Protein AF-A0A034VCU3-F1 (afdb_monomer)

Radius of gyration: 44.76 Å; Cα contacts (8 Å, |Δi|>4): 92; chains: 1; bounding box: 68×50×138 Å

Structure (mmCIF, N/CA/C/O backbone):
data_AF-A0A034VCU3-F1
#
_entry.id   AF-A0A034VCU3-F1
#
loop_
_atom_site.group_PDB
_atom_site.id
_atom_site.type_symbol
_atom_site.label_atom_id
_atom_site.label_alt_id
_atom_site.label_comp_id
_atom_site.label_asym_id
_atom_site.label_entity_id
_atom_site.label_seq_id
_atom_site.pdbx_PDB_ins_code
_atom_site.Cartn_x
_atom_site.Cartn_y
_atom_site.Cartn_z
_atom_site.occupancy
_atom_site.B_iso_or_equiv
_atom_site.auth_seq_id
_atom_site.auth_comp_id
_atom_site.auth_asym_id
_atom_site.auth_atom_id
_atom_site.pdbx_PDB_model_num
ATOM 1 N N . MET A 1 1 ? -27.122 -13.766 110.844 1.00 62.19 1 MET A N 1
ATOM 2 C CA . MET A 1 1 ? -26.337 -13.250 109.700 1.00 62.19 1 MET A CA 1
ATOM 3 C C . MET A 1 1 ? -26.399 -14.165 108.472 1.00 62.19 1 MET A C 1
ATOM 5 O O . MET A 1 1 ? -26.774 -13.678 107.418 1.00 62.19 1 MET A O 1
ATOM 9 N N . LEU A 1 2 ? -26.157 -15.481 108.583 1.00 56.91 2 LEU A N 1
ATOM 10 C CA . LEU A 1 2 ? -26.157 -16.408 107.428 1.00 56.91 2 LEU A CA 1
ATOM 11 C C . LEU A 1 2 ? -27.527 -16.584 106.728 1.00 56.91 2 LEU A C 1
ATOM 13 O O . LEU A 1 2 ? -27.594 -16.684 105.509 1.00 56.91 2 LEU A O 1
ATOM 17 N N . ARG A 1 3 ? -28.638 -16.549 107.482 1.00 65.38 3 ARG A N 1
ATOM 18 C CA . ARG A 1 3 ? -30.003 -16.658 106.923 1.00 65.38 3 ARG A CA 1
ATOM 19 C C . ARG A 1 3 ? -30.361 -15.522 105.959 1.00 65.38 3 ARG A C 1
ATOM 21 O O . ARG A 1 3 ? -31.022 -15.775 104.965 1.00 65.38 3 ARG A O 1
ATOM 28 N N . TYR A 1 4 ? -29.909 -14.296 106.224 1.00 69.94 4 TYR A N 1
ATOM 29 C CA . TYR A 1 4 ? -30.239 -13.131 105.393 1.00 69.94 4 TYR A CA 1
ATOM 30 C C . TYR A 1 4 ? -29.506 -13.163 104.042 1.00 69.94 4 TYR A C 1
ATOM 32 O O . TYR A 1 4 ? -30.080 -12.832 103.012 1.00 69.94 4 TYR A O 1
ATOM 40 N N . ILE A 1 5 ? -28.265 -13.664 104.036 1.00 72.88 5 ILE A N 1
ATOM 41 C CA . ILE A 1 5 ? -27.473 -13.886 102.817 1.00 72.88 5 ILE A CA 1
ATOM 42 C C . ILE A 1 5 ? -28.099 -14.996 101.962 1.00 72.88 5 ILE A C 1
ATOM 44 O O . ILE A 1 5 ? -28.165 -14.862 100.745 1.00 72.88 5 ILE A O 1
ATOM 48 N N . LEU A 1 6 ? -28.624 -16.053 102.594 1.00 70.81 6 LEU A N 1
ATOM 49 C CA . LEU A 1 6 ? -29.332 -17.123 101.890 1.00 70.81 6 LEU A CA 1
ATOM 50 C C . LEU A 1 6 ? -30.597 -16.600 101.192 1.00 70.81 6 LEU A C 1
ATOM 52 O O . LEU A 1 6 ? -30.837 -16.956 100.047 1.00 70.81 6 LEU A O 1
ATOM 56 N N . PHE A 1 7 ? -31.370 -15.720 101.842 1.00 76.81 7 PHE A N 1
ATOM 57 C CA . PHE A 1 7 ? -32.552 -15.097 101.233 1.00 76.81 7 PHE A CA 1
ATOM 58 C C . PHE A 1 7 ? -32.199 -14.154 100.080 1.00 76.81 7 PHE A C 1
ATOM 60 O O . PHE A 1 7 ? -32.888 -14.180 99.065 1.00 76.81 7 PHE A O 1
ATOM 67 N N . LEU A 1 8 ? -31.120 -13.371 100.196 1.00 69.88 8 LEU A N 1
ATOM 68 C CA . LEU A 1 8 ? -30.644 -12.516 99.104 1.00 69.88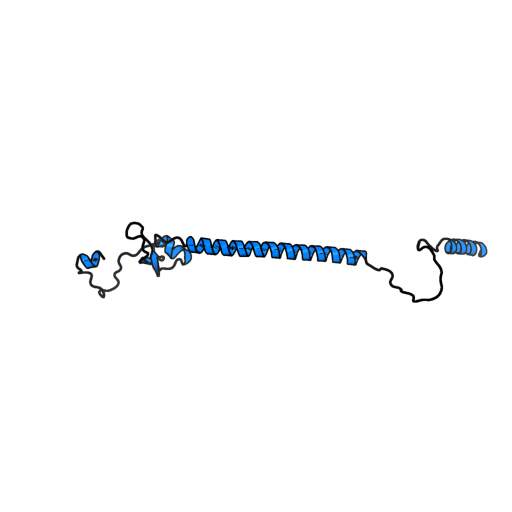 8 LEU A CA 1
ATOM 69 C C . LEU A 1 8 ? -30.116 -13.333 97.919 1.00 69.88 8 LEU A C 1
ATOM 71 O O . LEU A 1 8 ? -30.421 -12.984 96.785 1.00 69.88 8 LEU A O 1
ATOM 75 N N . LEU A 1 9 ? -29.403 -14.439 98.158 1.00 66.25 9 LEU A N 1
ATOM 76 C CA . LEU A 1 9 ? -28.966 -15.363 97.104 1.00 66.25 9 LEU A CA 1
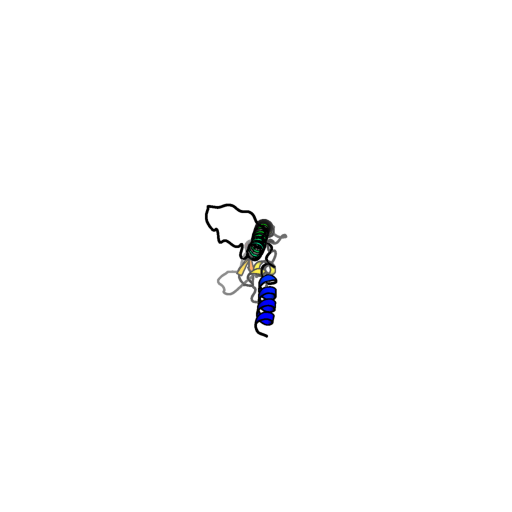ATOM 77 C C . LEU A 1 9 ? -30.143 -16.106 96.466 1.00 66.25 9 LEU A C 1
ATOM 79 O O . LEU A 1 9 ? -30.153 -16.267 95.252 1.00 66.25 9 LEU A O 1
ATOM 83 N N . LEU A 1 10 ? -31.156 -16.504 97.244 1.00 63.66 10 LEU A N 1
ATOM 84 C CA . LEU A 1 10 ? -32.378 -17.108 96.708 1.00 63.66 10 LEU A CA 1
ATOM 85 C C . LEU A 1 10 ? -33.153 -16.101 95.852 1.00 63.66 10 LEU A C 1
ATOM 87 O O . LEU A 1 10 ? -33.632 -16.460 94.788 1.00 63.66 10 LEU A O 1
ATOM 91 N N . HIS A 1 11 ? -33.240 -14.836 96.276 1.00 68.25 11 HIS A N 1
ATOM 92 C CA . HIS A 1 11 ? -33.840 -13.768 95.472 1.00 68.25 11 HIS A CA 1
ATOM 93 C C . HIS A 1 11 ? -33.026 -13.477 94.213 1.00 68.25 11 HIS A C 1
ATOM 95 O O . HIS A 1 11 ? -33.609 -13.301 93.153 1.00 68.25 11 HIS A O 1
ATOM 101 N N . TYR A 1 12 ? -31.695 -13.477 94.295 1.00 60.41 12 TYR A N 1
ATOM 102 C CA . TYR A 1 12 ? -30.839 -13.285 93.127 1.00 60.41 12 TYR A CA 1
ATOM 103 C C . TYR A 1 12 ? -30.998 -14.444 92.135 1.00 60.41 12 TYR A C 1
ATOM 105 O O . TYR A 1 12 ? -31.187 -14.203 90.952 1.00 60.41 12 TYR A O 1
ATOM 113 N N . LEU A 1 13 ? -31.020 -15.694 92.611 1.00 59.78 13 LEU A N 1
ATOM 114 C CA . LEU A 1 13 ? -31.210 -16.895 91.786 1.00 59.78 13 LEU A CA 1
ATOM 115 C C . LEU A 1 13 ? -32.643 -17.058 91.257 1.00 59.78 13 LEU A C 1
ATOM 117 O O . LEU A 1 13 ? -32.814 -17.667 90.208 1.00 59.78 13 LEU A O 1
ATOM 121 N N . LEU A 1 14 ? -33.654 -16.512 91.944 1.00 53.66 14 LEU A N 1
ATOM 122 C CA . LEU A 1 14 ? -35.048 -16.471 91.478 1.00 53.66 14 LEU A CA 1
ATOM 123 C C . LEU A 1 14 ? -35.326 -15.297 90.529 1.00 53.66 14 LEU A C 1
ATOM 125 O O . LEU A 1 14 ? -36.268 -15.373 89.747 1.00 53.66 14 LEU A O 1
ATOM 129 N N . TRP A 1 15 ? -34.517 -14.233 90.564 1.00 54.38 15 TRP A N 1
ATOM 130 C CA . TRP A 1 15 ? -34.650 -13.081 89.663 1.00 54.38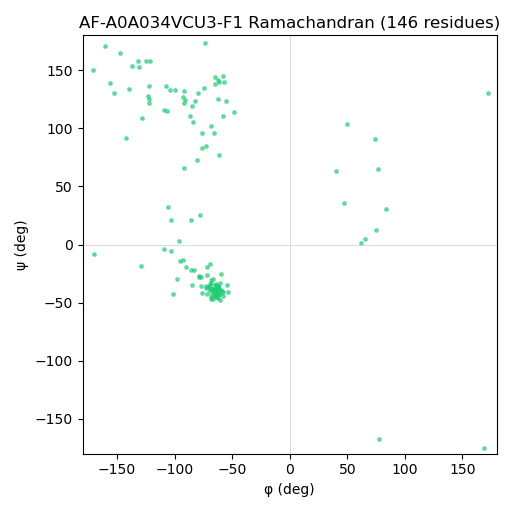 15 TRP A CA 1
ATOM 131 C C . TRP A 1 15 ? -33.734 -13.172 88.428 1.00 54.38 15 TRP A C 1
ATOM 133 O O . TRP A 1 15 ? -33.944 -12.441 87.461 1.00 54.38 15 TRP A O 1
ATOM 143 N N . PHE A 1 16 ? -32.746 -14.080 88.434 1.00 49.09 16 PHE A N 1
ATOM 144 C CA . PHE A 1 16 ? -31.840 -14.350 87.308 1.00 49.09 16 PHE A CA 1
ATOM 145 C C . PHE A 1 16 ? -32.081 -15.612 86.450 1.00 49.09 16 PHE A C 1
ATOM 147 O O . PHE A 1 16 ? -31.169 -15.982 85.708 1.00 49.09 16 PHE A O 1
ATOM 154 N N . PRO A 1 17 ? -33.265 -16.248 86.401 1.00 45.00 17 PRO A N 1
ATOM 155 C CA . PRO A 1 17 ? -33.628 -17.074 85.261 1.00 45.00 17 PRO A CA 1
ATOM 156 C C . PRO A 1 17 ? -34.636 -16.330 84.370 1.00 45.00 17 PRO A C 1
ATOM 158 O O . PRO A 1 17 ? -35.613 -15.764 84.841 1.00 45.00 17 PRO A O 1
ATOM 161 N N . THR A 1 18 ? -34.372 -16.355 83.061 1.00 47.12 18 THR A N 1
ATOM 162 C CA . THR A 1 18 ? -35.264 -15.973 81.946 1.00 47.12 18 THR A CA 1
ATOM 163 C C . THR A 1 18 ? -35.487 -14.477 81.655 1.00 47.12 18 THR A C 1
ATOM 165 O O . THR A 1 18 ? -36.612 -13.992 81.596 1.00 47.12 18 THR A O 1
ATOM 168 N N . LYS A 1 19 ? -34.422 -13.773 81.242 1.00 45.78 19 LYS A N 1
ATOM 169 C CA . LYS A 1 19 ? -34.496 -13.014 79.973 1.00 45.78 19 LYS A CA 1
ATOM 170 C C . LYS A 1 19 ? -33.990 -13.900 78.835 1.00 45.78 19 LYS A C 1
ATOM 172 O O . LYS A 1 19 ? -32.942 -13.649 78.267 1.00 45.78 19 LYS A O 1
ATOM 177 N N . ASN A 1 20 ? -34.733 -14.963 78.564 1.00 41.66 20 ASN A N 1
ATOM 178 C CA . ASN A 1 20 ? -34.761 -15.654 77.283 1.00 41.66 20 ASN A CA 1
ATOM 179 C C . ASN A 1 20 ? -36.221 -16.049 77.109 1.00 41.66 20 ASN A C 1
ATOM 181 O O . ASN A 1 20 ? -36.686 -17.044 77.655 1.00 41.66 20 ASN A O 1
ATOM 185 N N . VAL A 1 21 ? -36.964 -15.167 76.448 1.00 38.59 21 VAL A N 1
ATOM 186 C CA . VAL A 1 21 ? -38.312 -15.463 75.981 1.00 38.59 21 VAL A CA 1
ATOM 187 C C . VAL A 1 21 ? -38.158 -16.500 74.873 1.00 38.59 21 VAL A C 1
ATOM 189 O O . VAL A 1 21 ? -37.768 -16.174 73.759 1.00 38.59 21 VAL A O 1
ATOM 192 N N . CYS A 1 22 ? -38.434 -17.753 75.202 1.00 37.12 22 CYS A N 1
ATOM 193 C CA . CYS A 1 22 ? -39.013 -18.725 74.286 1.00 37.12 22 CYS A CA 1
ATOM 194 C C . CYS A 1 22 ? -40.218 -19.290 75.038 1.00 37.12 22 CYS A C 1
ATOM 196 O O . CYS A 1 22 ? -40.068 -19.906 76.090 1.00 37.12 22 CYS A O 1
ATOM 198 N N . SER A 1 23 ? -41.407 -18.923 74.564 1.00 35.88 23 SER A N 1
ATOM 199 C CA . SER A 1 23 ? -42.696 -19.297 75.143 1.00 35.88 23 SER A CA 1
ATOM 200 C C . SER A 1 23 ? -42.916 -20.808 75.052 1.00 35.88 23 SER A C 1
ATOM 202 O O . SER A 1 23 ? -42.535 -21.432 74.066 1.00 35.88 23 SER A O 1
ATOM 204 N N . GLU A 1 24 ? -43.551 -21.361 76.083 1.00 40.81 24 GLU A N 1
ATOM 205 C CA . GLU A 1 24 ? -43.922 -22.769 76.248 1.00 40.81 24 GLU A CA 1
ATOM 206 C C . GLU A 1 24 ? -44.825 -23.317 75.130 1.00 40.81 24 GLU A C 1
ATOM 208 O O . GLU A 1 24 ? -45.765 -22.648 74.701 1.00 40.81 24 GLU A O 1
ATOM 213 N N . ALA A 1 25 ? -44.627 -24.597 74.795 1.00 34.22 25 ALA A N 1
ATOM 214 C CA . ALA A 1 25 ? -45.704 -25.589 74.752 1.00 34.22 25 ALA A CA 1
ATOM 215 C C . ALA A 1 25 ? -45.141 -27.004 75.015 1.00 34.22 25 ALA A C 1
ATOM 217 O O . ALA A 1 25 ? -44.141 -27.405 74.424 1.00 34.22 25 ALA A O 1
ATOM 218 N N . LEU A 1 26 ? -45.787 -27.732 75.935 1.00 42.50 26 LEU A N 1
ATOM 219 C CA . LEU A 1 26 ? -45.592 -29.156 76.236 1.00 42.50 26 LEU A CA 1
ATOM 220 C C . LEU A 1 26 ? -45.997 -30.041 75.039 1.00 42.50 26 LEU A C 1
ATOM 222 O O . LEU A 1 26 ? -47.086 -29.838 74.515 1.00 42.50 26 LEU A O 1
ATOM 226 N N . ASP A 1 27 ? -45.222 -31.083 74.711 1.00 30.86 27 ASP A N 1
ATOM 227 C CA . ASP A 1 27 ? -45.627 -32.495 74.891 1.00 30.86 27 ASP A CA 1
ATOM 228 C C . ASP A 1 27 ? -44.443 -33.453 74.629 1.00 30.86 27 ASP A C 1
ATOM 230 O O . ASP A 1 27 ? -43.501 -33.169 73.889 1.00 30.86 27 ASP A O 1
ATOM 234 N N . SER A 1 28 ? -44.499 -34.581 75.322 1.00 47.78 28 SER A N 1
ATOM 235 C CA . SER A 1 28 ? -43.581 -35.705 75.372 1.00 47.78 28 SER A CA 1
ATOM 236 C C . SER A 1 28 ? -43.430 -36.416 74.022 1.00 47.78 28 SER A C 1
ATOM 238 O O . SER A 1 28 ? -44.401 -36.688 73.325 1.00 47.78 28 SER A O 1
ATOM 240 N N . SER A 1 29 ? -42.196 -36.836 73.733 1.00 50.72 29 SER A N 1
ATOM 241 C CA . SER A 1 29 ? -41.772 -37.712 72.630 1.00 50.72 29 SER A CA 1
ATOM 242 C C . SER A 1 29 ? -41.746 -37.098 71.223 1.00 50.72 29 SER A C 1
ATOM 244 O O . SER A 1 29 ? -42.683 -37.199 70.445 1.00 50.72 29 SER A O 1
ATOM 246 N N . THR A 1 30 ? -40.597 -36.535 70.840 1.00 38.66 30 THR A N 1
ATOM 247 C CA . THR A 1 30 ? -39.719 -37.038 69.758 1.00 38.66 30 THR A CA 1
ATOM 248 C C . THR A 1 30 ? -38.598 -36.027 69.485 1.00 38.66 30 THR A C 1
ATOM 250 O O . THR A 1 30 ? -38.853 -34.843 69.342 1.00 38.66 30 THR A O 1
ATOM 253 N N . ILE A 1 31 ? -37.361 -36.540 69.443 1.00 35.34 31 ILE A N 1
ATOM 254 C CA . ILE A 1 31 ? -36.142 -35.981 68.825 1.00 35.34 31 ILE A CA 1
ATOM 255 C C . ILE A 1 31 ? -35.817 -34.516 69.182 1.00 35.34 31 ILE A C 1
ATOM 257 O O . ILE A 1 31 ? -36.365 -33.577 68.619 1.00 35.34 31 ILE A O 1
ATOM 261 N N . TYR A 1 32 ? -34.827 -34.328 70.062 1.00 37.66 32 TYR A N 1
ATOM 262 C CA . TYR A 1 32 ? -34.176 -33.031 70.242 1.00 37.66 32 TYR A CA 1
ATOM 263 C C . TYR A 1 32 ? -33.425 -32.658 68.961 1.00 37.66 32 TYR A C 1
ATOM 265 O O . TYR A 1 32 ? -32.290 -33.088 68.747 1.00 37.66 32 TYR A O 1
ATOM 273 N N . ASP A 1 33 ? -34.062 -31.865 68.108 1.00 33.22 33 ASP A N 1
ATOM 274 C CA . ASP A 1 33 ? -33.358 -31.116 67.082 1.00 33.22 33 ASP A CA 1
ATOM 275 C C . ASP A 1 33 ? -32.679 -29.921 67.768 1.00 33.22 33 ASP A C 1
ATOM 277 O O . ASP A 1 33 ? -33.298 -28.900 68.059 1.00 33.22 33 ASP A O 1
ATOM 281 N N . TYR A 1 34 ? -31.399 -30.081 68.119 1.00 46.03 34 TYR A N 1
ATOM 282 C CA . TYR A 1 34 ? -30.560 -29.008 68.672 1.00 46.03 34 TYR A CA 1
ATOM 283 C C . TYR A 1 34 ? -30.066 -28.041 67.590 1.00 46.03 34 TYR A C 1
ATOM 285 O O . TYR A 1 34 ? -29.033 -27.390 67.763 1.00 46.03 34 TYR A O 1
ATOM 293 N N . ASN A 1 35 ? -30.776 -27.922 66.471 1.00 49.47 35 ASN A N 1
ATOM 294 C CA . ASN A 1 35 ? -30.458 -26.921 65.475 1.00 49.47 35 ASN A CA 1
ATOM 295 C C . ASN A 1 35 ? -31.039 -25.568 65.909 1.00 49.47 35 ASN A C 1
ATOM 297 O O . ASN A 1 35 ? -32.027 -25.069 65.379 1.00 49.47 35 ASN A O 1
ATOM 301 N N . CYS A 1 36 ? -30.411 -24.965 66.920 1.00 54.25 36 CYS A N 1
ATOM 302 C CA . CYS A 1 36 ? -30.502 -23.525 67.109 1.00 54.25 36 CYS A CA 1
ATOM 303 C C . CYS A 1 36 ? -30.039 -22.887 65.797 1.00 54.25 36 CYS A C 1
ATOM 305 O O . CYS A 1 36 ? -28.924 -23.171 65.362 1.00 54.25 36 CYS A O 1
ATOM 307 N N . ASP A 1 37 ? -30.876 -22.052 65.180 1.00 53.16 37 ASP A N 1
ATOM 308 C CA . ASP A 1 37 ? -30.566 -21.293 63.965 1.00 53.16 37 ASP A CA 1
ATOM 309 C C . ASP A 1 37 ? -29.396 -20.328 64.212 1.00 53.16 37 ASP A C 1
ATOM 311 O O . ASP A 1 37 ? -29.535 -19.123 64.431 1.00 53.16 37 ASP A O 1
ATOM 315 N N . VAL A 1 38 ? -28.189 -20.880 64.234 1.00 58.97 38 VAL A N 1
ATOM 316 C CA . VAL A 1 38 ? -26.950 -20.137 64.348 1.00 58.97 38 VAL A CA 1
ATOM 317 C C . VAL A 1 38 ? -26.602 -19.705 62.930 1.00 58.97 38 VAL A C 1
ATOM 319 O O . VAL A 1 38 ? -26.140 -20.498 62.120 1.00 58.97 38 VAL A O 1
ATOM 322 N N . GLN A 1 39 ? -26.811 -18.414 62.664 1.00 52.56 39 GLN A N 1
ATOM 323 C CA . GLN A 1 39 ? -26.349 -17.680 61.477 1.00 52.56 39 GLN A CA 1
ATOM 324 C C . GLN A 1 39 ? -27.192 -17.743 60.192 1.00 52.56 39 GLN A C 1
ATOM 326 O O . GLN A 1 39 ? -26.647 -17.516 59.110 1.00 52.56 39 GLN A O 1
ATOM 331 N N . ILE A 1 40 ? -28.520 -17.886 60.272 1.00 63.06 40 ILE A N 1
ATOM 332 C CA . ILE A 1 40 ? -29.372 -17.626 59.093 1.00 63.06 40 ILE A CA 1
ATOM 333 C C . ILE A 1 40 ? -29.115 -16.231 58.508 1.00 63.06 40 ILE A C 1
ATOM 335 O O . ILE A 1 40 ? -29.010 -16.105 57.295 1.00 63.06 40 ILE A O 1
ATOM 339 N N . ASP A 1 41 ? -28.936 -15.190 59.325 1.00 66.81 41 ASP A N 1
ATOM 340 C CA . ASP A 1 41 ? -28.773 -13.823 58.807 1.00 66.81 41 ASP A CA 1
ATOM 341 C C . ASP A 1 41 ? -27.437 -13.593 58.092 1.00 66.81 41 ASP A C 1
ATOM 343 O O . ASP A 1 41 ? -27.381 -12.915 57.062 1.00 66.81 41 ASP A O 1
ATOM 347 N N . VAL A 1 42 ? -26.352 -14.188 58.597 1.00 79.75 42 VAL A N 1
ATOM 348 C CA . VAL A 1 42 ? -25.031 -14.109 57.957 1.00 79.75 42 VAL A CA 1
ATOM 349 C C . VAL A 1 42 ? -25.061 -14.884 56.643 1.00 79.75 42 VAL A C 1
ATOM 351 O O . VAL A 1 42 ? -24.675 -14.342 55.608 1.00 79.75 42 VAL A O 1
ATOM 354 N N . VAL A 1 43 ? -25.602 -16.106 56.656 1.00 84.19 43 VAL A N 1
ATOM 355 C CA . VAL A 1 43 ? -25.756 -16.944 55.459 1.00 84.19 43 VAL A CA 1
ATOM 356 C C . VAL A 1 43 ? -26.679 -16.277 54.435 1.00 84.19 43 VAL A C 1
ATOM 358 O O . VAL A 1 43 ? -26.321 -16.196 53.266 1.00 84.19 43 VAL A O 1
ATOM 361 N N . LYS A 1 44 ? -27.802 -15.689 54.856 1.00 83.88 44 LYS A N 1
ATOM 362 C CA . LYS A 1 44 ? -28.729 -14.932 53.999 1.00 83.88 44 LYS A CA 1
ATOM 363 C C . LYS A 1 44 ? -28.064 -13.708 53.377 1.00 83.88 44 LYS A C 1
ATOM 365 O O . LYS A 1 44 ? -28.266 -13.441 52.197 1.00 83.88 44 LYS A O 1
ATOM 370 N N . THR A 1 45 ? -27.219 -13.005 54.132 1.00 86.31 45 THR A N 1
ATOM 371 C CA . THR A 1 45 ? -26.425 -11.878 53.617 1.00 86.31 45 THR A CA 1
ATOM 372 C C . THR A 1 45 ? -25.402 -12.344 52.580 1.00 86.31 45 THR A C 1
ATOM 374 O O . THR A 1 45 ? -25.206 -11.677 51.563 1.00 86.31 45 THR A O 1
ATOM 377 N N . PHE A 1 46 ? -24.743 -13.483 52.810 1.00 88.06 46 PHE A N 1
ATOM 378 C CA . PHE A 1 46 ? -23.835 -14.075 51.827 1.00 88.06 46 PHE A CA 1
ATOM 379 C C . PHE A 1 46 ? -24.580 -14.532 50.572 1.00 88.06 46 PHE A C 1
ATOM 381 O O . PHE A 1 46 ? -24.134 -14.201 49.480 1.00 88.06 46 PHE A O 1
ATOM 388 N N . ILE A 1 47 ? -25.733 -15.190 50.705 1.00 90.25 47 ILE A N 1
ATOM 389 C CA . ILE A 1 47 ? -26.575 -15.606 49.573 1.00 90.25 47 ILE A CA 1
ATOM 390 C C . ILE A 1 47 ? -27.024 -14.386 48.765 1.00 90.25 47 ILE A C 1
ATOM 392 O O . ILE A 1 47 ? -26.814 -14.357 47.560 1.00 90.25 47 ILE A O 1
ATOM 396 N N . GLN A 1 48 ? -27.515 -13.327 49.412 1.00 91.69 48 GLN A N 1
ATOM 397 C CA . GLN A 1 48 ? -27.879 -12.081 48.724 1.00 91.69 48 GLN A CA 1
ATOM 398 C C . GLN A 1 48 ? -26.691 -11.448 47.989 1.00 91.69 48 GLN A C 1
ATOM 400 O O . GLN A 1 48 ? -26.837 -10.927 46.882 1.00 91.69 48 GLN A O 1
ATOM 405 N N . LYS A 1 49 ? -25.494 -11.486 48.586 1.00 93.62 49 LYS A N 1
ATOM 406 C CA . LYS A 1 49 ? -24.271 -11.018 47.924 1.00 93.62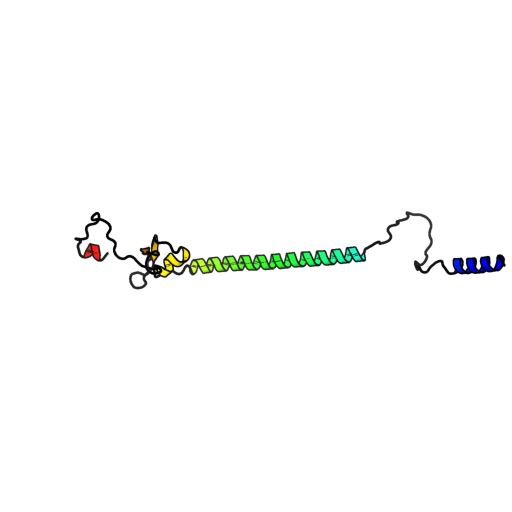 49 LYS A CA 1
ATOM 407 C C . LYS A 1 49 ? -23.901 -11.898 46.730 1.00 93.62 49 LYS A C 1
ATOM 409 O O . LYS A 1 49 ? -23.464 -11.343 45.728 1.00 93.62 49 LYS A O 1
ATOM 414 N N . LEU A 1 50 ? -24.082 -13.216 46.820 1.00 95.06 50 LEU A N 1
ATOM 415 C CA . LEU A 1 50 ? -23.828 -14.166 45.732 1.00 95.06 50 LEU A CA 1
ATOM 416 C C . LEU A 1 50 ? -24.828 -13.988 44.587 1.00 95.06 50 LEU A C 1
ATOM 418 O O . LEU A 1 50 ? -24.407 -13.855 43.445 1.00 95.06 50 LEU A O 1
ATOM 422 N N . GLU A 1 51 ? -26.119 -13.854 44.881 1.00 95.56 51 GLU A N 1
ATOM 423 C CA . GLU A 1 51 ? -27.152 -13.527 43.889 1.00 95.56 51 GLU A CA 1
ATOM 424 C C . GLU A 1 51 ? -26.851 -12.191 43.195 1.00 95.56 51 GLU A C 1
ATOM 426 O O . GLU A 1 51 ? -26.982 -12.060 41.978 1.00 95.56 51 GLU A O 1
ATOM 431 N N . ALA A 1 52 ? -26.373 -11.194 43.948 1.00 95.94 52 ALA A N 1
ATOM 432 C CA . ALA A 1 52 ? -25.949 -9.920 43.381 1.00 95.94 52 ALA A CA 1
ATOM 433 C C . ALA A 1 52 ? -24.678 -10.035 42.521 1.00 95.94 52 ALA A C 1
ATOM 435 O O . ALA A 1 52 ? -24.528 -9.260 41.578 1.00 95.94 52 ALA A O 1
ATOM 436 N N . VAL A 1 53 ? -23.747 -10.941 42.847 1.00 96.00 53 VAL A N 1
ATOM 437 C CA . VAL A 1 53 ? -22.577 -11.248 42.002 1.00 96.00 53 VAL A CA 1
ATOM 438 C C . VAL A 1 53 ? -23.038 -11.915 40.711 1.00 96.00 53 VAL A C 1
ATOM 440 O O . VAL A 1 53 ? -22.657 -11.457 39.640 1.00 96.00 53 VAL A O 1
ATOM 443 N N . GLN A 1 54 ? -23.917 -12.907 40.804 1.00 96.56 54 GLN A N 1
ATOM 444 C CA . GLN A 1 54 ? -24.416 -13.654 39.654 1.00 96.56 54 GLN A CA 1
ATOM 445 C C . GLN A 1 54 ? -25.206 -12.761 38.693 1.00 96.56 54 GLN A C 1
ATOM 447 O O . GLN A 1 54 ? -24.966 -12.771 37.492 1.00 96.56 54 GLN A O 1
ATOM 452 N N . LYS A 1 55 ? -26.025 -11.850 39.230 1.00 96.94 55 LYS A N 1
ATOM 453 C CA . LYS A 1 55 ? -26.699 -10.823 38.427 1.00 96.94 55 LYS A CA 1
ATOM 454 C C . LYS A 1 55 ? -25.722 -9.899 37.687 1.00 96.94 55 LYS A C 1
ATOM 456 O O . LYS A 1 55 ? -26.043 -9.423 36.602 1.00 96.94 55 LYS A O 1
ATOM 461 N N . ARG A 1 56 ? -24.550 -9.606 38.268 1.00 95.94 56 ARG A N 1
ATOM 462 C CA . ARG A 1 56 ? -23.506 -8.826 37.581 1.00 95.94 56 ARG A CA 1
ATOM 463 C C . ARG A 1 56 ? -22.824 -9.642 36.491 1.00 95.94 56 ARG A C 1
ATOM 465 O O . ARG A 1 56 ? -22.515 -9.070 35.457 1.00 95.94 56 ARG A O 1
ATOM 472 N N . GLU A 1 57 ? -22.595 -10.935 36.701 1.00 96.00 57 GLU A N 1
ATOM 473 C CA . GLU A 1 57 ? -22.065 -11.815 35.653 1.00 96.00 57 GLU A CA 1
ATOM 474 C C . GLU A 1 57 ? -23.031 -11.918 34.474 1.00 96.00 57 GLU A C 1
ATOM 476 O O . GLU A 1 57 ? -22.601 -11.748 33.338 1.00 96.00 57 GLU A O 1
ATOM 481 N N . ASP A 1 58 ? -24.329 -12.085 34.734 1.00 96.31 58 ASP A N 1
ATOM 482 C CA . ASP A 1 58 ? -25.357 -12.106 33.688 1.00 96.31 58 ASP A CA 1
ATOM 483 C C . ASP A 1 58 ? -25.399 -10.783 32.902 1.00 96.31 58 ASP A C 1
ATOM 485 O O . ASP A 1 58 ? -25.477 -10.791 31.673 1.00 96.31 58 ASP A O 1
ATOM 489 N N . ASP A 1 59 ? -25.294 -9.639 33.590 1.00 96.12 59 ASP A N 1
ATOM 490 C CA . ASP A 1 59 ? -25.227 -8.320 32.943 1.00 96.12 59 ASP A CA 1
ATOM 491 C C . ASP A 1 59 ? -23.947 -8.160 32.108 1.00 96.12 59 ASP A C 1
ATOM 493 O O . ASP A 1 59 ? -23.997 -7.692 30.971 1.00 96.12 59 ASP A O 1
ATOM 497 N N . ILE A 1 60 ? -22.802 -8.615 32.625 1.00 96.88 60 ILE A N 1
ATOM 498 C CA . ILE A 1 60 ? -21.528 -8.605 31.897 1.00 96.88 60 ILE A CA 1
ATOM 499 C C . ILE A 1 60 ? -21.605 -9.511 30.663 1.00 96.88 60 ILE A C 1
ATOM 501 O O . ILE A 1 60 ? -21.174 -9.097 29.588 1.00 96.88 60 ILE A O 1
ATOM 505 N N . LEU A 1 61 ? -22.174 -10.714 30.776 1.00 96.19 61 LEU A N 1
ATOM 506 C CA . LEU A 1 61 ? -22.363 -11.639 29.655 1.00 96.19 61 LEU A CA 1
ATOM 507 C C . LEU A 1 61 ? -23.304 -11.048 28.597 1.00 96.19 61 LEU A C 1
ATOM 509 O O . LEU A 1 61 ? -23.014 -11.128 27.399 1.00 96.19 61 LEU A O 1
ATOM 513 N N . ALA A 1 62 ? -24.380 -10.382 29.022 1.00 95.25 62 ALA A N 1
ATOM 514 C CA . ALA A 1 62 ? -25.274 -9.667 28.120 1.00 95.25 62 ALA A CA 1
ATOM 515 C C . ALA A 1 62 ? -24.536 -8.536 27.387 1.00 95.25 62 ALA A C 1
ATOM 517 O O . ALA A 1 62 ? -24.620 -8.442 26.160 1.00 95.25 62 ALA A O 1
ATOM 518 N N . GLN A 1 63 ? -23.747 -7.725 28.097 1.00 95.25 63 GLN A N 1
ATOM 519 C CA . GLN A 1 63 ? -22.942 -6.670 27.476 1.00 95.25 63 GLN A CA 1
ATOM 520 C C . GLN A 1 63 ? -21.865 -7.224 26.538 1.00 95.25 63 GLN A C 1
ATOM 522 O O . GLN A 1 63 ? -21.636 -6.649 25.473 1.00 95.25 63 GLN A O 1
ATOM 527 N N . MET A 1 64 ? -21.245 -8.353 26.879 1.00 94.94 64 MET A N 1
ATOM 528 C CA . MET A 1 64 ? -20.227 -8.996 26.048 1.00 94.94 64 MET A CA 1
ATOM 529 C C . MET A 1 64 ? -20.809 -9.472 24.711 1.00 94.94 64 MET A C 1
ATOM 531 O O . MET A 1 64 ? -20.199 -9.231 23.672 1.00 94.94 64 MET A O 1
ATOM 535 N N . SER A 1 65 ? -22.036 -10.007 24.708 1.00 93.25 65 SER A N 1
ATOM 536 C CA . SER A 1 65 ? -22.742 -10.378 23.468 1.00 93.25 65 SER A CA 1
ATOM 537 C C . SER A 1 65 ? -23.051 -9.172 22.566 1.00 93.25 65 SER A C 1
ATOM 539 O O . SER A 1 65 ? -22.965 -9.250 21.337 1.00 93.25 65 SER A O 1
ATOM 541 N N . VAL A 1 66 ? -23.356 -8.018 23.172 1.00 93.88 66 VAL A N 1
ATOM 542 C CA . VAL A 1 66 ? -23.591 -6.752 22.459 1.00 93.88 66 VAL A CA 1
ATOM 543 C C . VAL A 1 66 ? -22.285 -6.190 21.888 1.00 93.88 66 VAL A C 1
ATOM 545 O O . VAL A 1 66 ? -22.284 -5.606 20.806 1.00 93.88 66 VAL A O 1
ATOM 548 N N . ILE A 1 67 ? -21.165 -6.343 22.598 1.00 93.75 67 ILE A N 1
ATOM 549 C CA . ILE A 1 67 ? -19.841 -5.942 22.103 1.00 93.75 67 ILE A CA 1
ATOM 550 C C . ILE A 1 67 ? -19.424 -6.827 20.927 1.00 93.75 67 ILE A C 1
ATOM 552 O O . ILE A 1 67 ? -18.961 -6.295 19.923 1.00 93.75 67 ILE A O 1
ATOM 556 N N . GLU A 1 68 ? -19.633 -8.141 21.010 1.00 91.81 68 GLU A N 1
ATOM 557 C CA . GLU A 1 68 ? -19.291 -9.088 19.942 1.00 91.81 68 GLU A CA 1
ATOM 558 C C . GLU A 1 68 ? -20.096 -8.827 18.660 1.00 91.81 68 GLU A C 1
ATOM 560 O O . GLU A 1 68 ? -19.525 -8.723 17.576 1.00 91.81 68 GLU A O 1
ATOM 565 N N . THR A 1 69 ? -21.406 -8.596 18.780 1.00 89.38 69 THR A N 1
ATOM 566 C CA . THR A 1 69 ? -22.254 -8.212 17.633 1.00 89.38 69 THR A CA 1
ATOM 567 C C . THR A 1 69 ? -21.873 -6.853 17.044 1.00 89.38 69 THR A C 1
ATOM 569 O O . THR A 1 69 ? -21.856 -6.690 15.822 1.00 89.38 69 THR A O 1
ATOM 572 N N . LYS A 1 70 ? -21.509 -5.870 17.879 1.00 91.50 70 LYS A N 1
ATOM 573 C CA . LYS A 1 70 ? -20.966 -4.593 17.389 1.00 91.50 70 LYS A CA 1
ATOM 574 C C . LYS A 1 70 ? -19.635 -4.791 16.669 1.00 91.50 70 LYS A C 1
ATOM 576 O O . LYS A 1 70 ? -19.447 -4.181 15.622 1.00 91.50 70 LYS A O 1
ATOM 581 N N . LEU A 1 71 ? -18.752 -5.645 17.183 1.00 89.12 71 LEU A N 1
ATOM 582 C CA . LEU A 1 71 ? -17.454 -5.924 16.573 1.00 89.12 71 LEU A CA 1
ATOM 583 C C . LEU A 1 71 ? -17.614 -6.584 15.198 1.00 89.12 71 LEU A C 1
ATOM 585 O O . LEU A 1 71 ? -17.015 -6.103 14.244 1.00 89.12 71 LEU A O 1
ATOM 589 N N . GLN A 1 72 ? -18.507 -7.569 15.066 1.00 85.50 72 GLN A N 1
ATOM 590 C CA . GLN A 1 72 ? -18.843 -8.183 13.772 1.00 85.50 72 GLN A CA 1
ATOM 591 C C . GLN A 1 72 ? -19.363 -7.149 12.761 1.00 85.50 72 GLN A C 1
ATOM 593 O O . GLN A 1 72 ? -18.920 -7.114 11.615 1.00 85.50 72 GLN A O 1
ATOM 598 N N . SER A 1 73 ? -20.248 -6.244 13.194 1.00 77.94 73 SER A N 1
ATOM 599 C CA . SER A 1 73 ? -20.758 -5.181 12.315 1.00 77.94 73 SER A CA 1
ATOM 600 C C . SER A 1 73 ? -19.694 -4.139 11.939 1.00 77.94 73 SER A C 1
ATOM 602 O O . SER A 1 73 ? -19.740 -3.577 10.845 1.00 77.94 73 SER A O 1
ATOM 604 N N . VAL A 1 74 ? -18.715 -3.892 12.817 1.00 80.56 74 VAL A N 1
ATOM 605 C CA . VAL A 1 74 ? -17.566 -3.020 12.539 1.00 80.56 74 VAL A CA 1
ATOM 606 C C . VAL A 1 74 ? -16.617 -3.698 11.558 1.00 80.56 74 VAL A C 1
ATOM 608 O O . VAL A 1 74 ? -16.190 -3.041 10.619 1.00 80.56 74 VAL A O 1
ATOM 611 N N . GLU A 1 75 ? -16.335 -4.994 11.701 1.00 76.12 75 GLU A N 1
ATOM 612 C CA . GLU A 1 75 ? -15.500 -5.759 10.763 1.00 76.12 75 GLU A CA 1
ATOM 613 C C . GLU A 1 75 ? -16.114 -5.820 9.355 1.00 76.12 75 GLU A C 1
ATOM 615 O O . GLU A 1 75 ? -15.410 -5.586 8.369 1.00 76.12 75 GLU A O 1
ATOM 620 N N . GLU A 1 76 ? -17.431 -6.025 9.234 1.00 65.50 76 GLU A N 1
ATOM 621 C CA . GLU A 1 76 ? -18.126 -5.952 7.940 1.00 65.50 76 GLU A CA 1
ATOM 622 C C . GLU A 1 76 ? -18.054 -4.541 7.335 1.00 65.50 76 GLU A C 1
ATOM 624 O O . GLU A 1 76 ? -17.729 -4.392 6.152 1.00 65.50 76 GLU A O 1
ATOM 629 N N . GLN A 1 77 ? -18.249 -3.490 8.139 1.00 60.72 77 GLN A N 1
ATOM 630 C CA . GLN A 1 77 ? -18.087 -2.101 7.690 1.00 60.72 77 GLN A CA 1
ATOM 631 C C . GLN A 1 77 ? -16.631 -1.749 7.349 1.00 60.72 77 GLN A C 1
ATOM 633 O O . GLN A 1 77 ? -16.393 -0.937 6.455 1.00 60.72 77 GLN A O 1
ATOM 638 N N . GLN A 1 78 ? -15.653 -2.376 8.000 1.00 59.28 78 GLN A N 1
ATOM 639 C CA . GLN A 1 78 ? -14.222 -2.207 7.744 1.00 59.28 78 GLN A CA 1
ATOM 640 C C . GLN A 1 78 ? -13.773 -2.961 6.489 1.00 59.28 78 GLN A C 1
ATOM 642 O O . GLN A 1 78 ? -12.845 -2.520 5.820 1.00 59.28 78 GLN A O 1
ATOM 647 N N . SER A 1 79 ? -14.452 -4.051 6.120 1.00 51.69 79 SER A N 1
ATOM 648 C CA . SER A 1 79 ? -14.209 -4.759 4.856 1.00 51.69 79 SER A CA 1
ATOM 649 C C . SER A 1 79 ? -14.666 -3.936 3.641 1.00 51.69 79 SER A C 1
ATOM 651 O O . SER A 1 79 ? -13.982 -3.897 2.619 1.00 51.69 79 SER A O 1
ATOM 653 N N . VAL A 1 80 ? -15.766 -3.187 3.793 1.00 51.81 80 VAL A N 1
ATOM 654 C CA . VAL A 1 80 ? -16.287 -2.226 2.801 1.00 51.81 80 VAL A CA 1
ATOM 655 C C . VAL A 1 80 ? -15.508 -0.904 2.832 1.00 51.81 80 VAL A C 1
ATOM 657 O O . VAL A 1 80 ? -15.376 -0.230 1.812 1.00 51.81 80 VAL A O 1
ATOM 660 N N . ARG A 1 81 ? -14.938 -0.547 3.990 1.00 51.25 81 ARG A N 1
ATOM 661 C CA . ARG A 1 81 ? -14.080 0.627 4.203 1.00 51.25 81 ARG A CA 1
ATOM 662 C C . ARG A 1 81 ? -12.606 0.254 4.352 1.00 51.25 81 ARG A C 1
ATOM 664 O O . ARG A 1 81 ? -11.872 0.953 5.049 1.00 51.25 81 ARG A O 1
ATOM 671 N N . LYS A 1 82 ? -12.128 -0.797 3.680 1.00 55.34 82 LYS A N 1
ATOM 672 C CA . LYS A 1 82 ? -10.696 -0.889 3.399 1.00 55.34 82 LYS A CA 1
ATOM 673 C C . LYS A 1 82 ? -10.451 0.158 2.325 1.00 55.34 82 LYS A C 1
ATOM 675 O O . LYS A 1 82 ? -10.609 -0.121 1.140 1.00 55.34 82 LYS A O 1
ATOM 680 N N . SER A 1 83 ? -10.250 1.400 2.772 1.00 65.12 83 SER A N 1
ATOM 681 C CA . SER A 1 83 ? -10.071 2.563 1.913 1.00 65.12 83 SER A CA 1
ATOM 682 C C . SER A 1 83 ? -9.041 2.192 0.867 1.00 65.12 83 SER 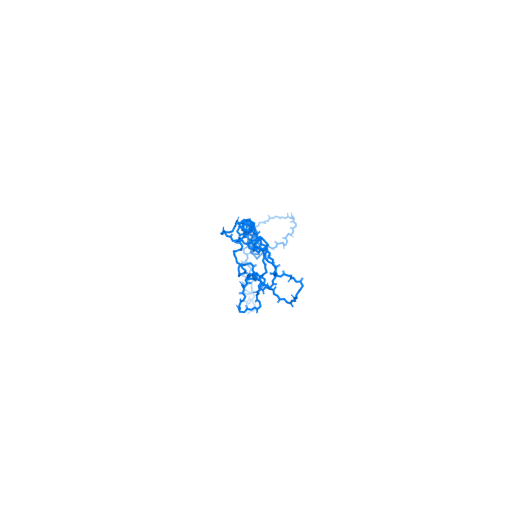A C 1
ATOM 684 O O . SER A 1 83 ? -7.900 1.878 1.207 1.00 65.12 83 SER A O 1
ATOM 686 N N . VAL A 1 84 ? -9.481 2.138 -0.385 1.00 83.25 84 VAL A N 1
ATOM 687 C CA . VAL A 1 84 ? -8.605 1.839 -1.503 1.00 83.25 84 VAL A CA 1
ATOM 688 C C . VAL A 1 84 ? -7.507 2.896 -1.480 1.00 83.25 84 VAL A C 1
ATOM 690 O O . VAL A 1 84 ? -7.790 4.074 -1.682 1.00 83.25 84 VAL A O 1
ATOM 693 N N . SER A 1 85 ? -6.282 2.487 -1.151 1.00 91.56 85 SER A N 1
ATOM 694 C CA . SER A 1 85 ? -5.175 3.417 -0.964 1.00 91.56 85 SER A CA 1
ATOM 695 C C . SER A 1 85 ? -4.899 4.141 -2.276 1.00 91.56 85 SER A C 1
ATOM 697 O O . SER A 1 85 ? -4.694 3.516 -3.319 1.00 91.56 85 SER A O 1
ATOM 699 N N . SER A 1 86 ? -4.913 5.465 -2.231 1.00 92.25 86 SER A N 1
ATOM 700 C CA . SER A 1 86 ? -4.710 6.323 -3.400 1.00 92.25 86 SER A CA 1
ATOM 701 C C . SER A 1 86 ? -3.245 6.726 -3.587 1.00 92.25 86 SER A C 1
ATOM 703 O O . SER A 1 86 ? -2.852 7.217 -4.644 1.00 92.25 86 SER A O 1
ATOM 705 N N . SER A 1 87 ? -2.417 6.500 -2.566 1.00 94.25 87 SER A N 1
ATOM 706 C CA . SER A 1 87 ? -1.006 6.874 -2.541 1.00 94.25 87 SER A CA 1
ATOM 707 C C . SER A 1 87 ? -0.166 5.886 -1.732 1.00 94.25 87 SER A C 1
ATOM 709 O O . SER A 1 87 ? -0.692 5.100 -0.944 1.00 94.25 87 SER A O 1
ATOM 711 N N . CYS A 1 88 ? 1.158 5.952 -1.903 1.00 95.69 88 CYS A N 1
ATOM 712 C CA . CYS A 1 88 ? 2.099 5.171 -1.100 1.00 95.69 88 CYS A CA 1
ATOM 713 C C . CYS A 1 88 ? 2.046 5.524 0.388 1.00 95.69 88 CYS A C 1
ATOM 715 O O . CYS A 1 88 ? 2.115 4.624 1.217 1.00 95.69 88 CYS A O 1
ATOM 717 N N . LEU A 1 89 ? 1.828 6.803 0.711 1.00 95.31 89 LEU A N 1
ATOM 718 C CA . LEU A 1 89 ? 1.664 7.260 2.090 1.00 95.31 89 LEU A CA 1
ATOM 719 C C . LEU A 1 89 ? 0.503 6.542 2.790 1.00 95.31 89 LEU A C 1
ATOM 721 O O . LEU A 1 89 ? 0.626 6.145 3.942 1.00 95.31 89 LEU A O 1
ATOM 725 N N . GLU A 1 90 ? -0.614 6.344 2.089 1.00 94.88 90 GLU A N 1
ATOM 726 C CA . GLU A 1 90 ? -1.763 5.606 2.620 1.00 94.88 90 GLU A CA 1
ATOM 727 C C . GLU A 1 90 ? -1.527 4.093 2.616 1.00 94.88 90 GLU A C 1
ATOM 729 O O . GLU A 1 90 ? -1.889 3.408 3.569 1.00 94.88 90 GLU A O 1
ATOM 734 N N . ALA A 1 91 ? -0.932 3.558 1.548 1.00 94.56 91 ALA A N 1
ATOM 735 C CA . ALA A 1 91 ? -0.770 2.118 1.377 1.00 94.56 91 ALA A CA 1
ATOM 736 C C . ALA A 1 91 ? 0.227 1.500 2.369 1.00 94.56 91 ALA A C 1
ATOM 738 O O . ALA A 1 91 ? 0.033 0.367 2.812 1.00 94.56 91 ALA A O 1
ATOM 739 N N . ALA A 1 92 ? 1.275 2.242 2.734 1.00 95.31 92 ALA A N 1
ATOM 740 C CA . ALA A 1 92 ? 2.302 1.801 3.672 1.00 95.31 92 ALA A CA 1
ATOM 741 C C . ALA A 1 92 ? 2.066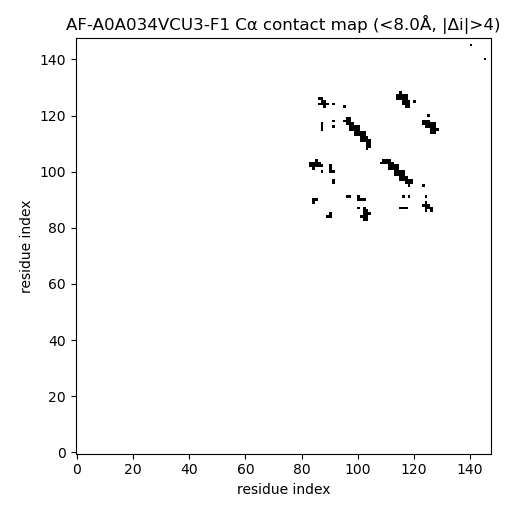 2.285 5.116 1.00 95.31 92 ALA A C 1
ATOM 743 O O . ALA A 1 92 ? 2.874 1.980 5.992 1.00 95.31 92 ALA A O 1
ATOM 744 N N . ALA A 1 93 ? 0.956 2.980 5.399 1.00 93.44 93 ALA A N 1
ATOM 745 C CA . ALA A 1 93 ? 0.674 3.573 6.712 1.00 93.44 93 ALA A CA 1
ATOM 746 C C . ALA A 1 93 ? 0.611 2.558 7.869 1.00 93.44 93 ALA A C 1
ATOM 748 O O . ALA A 1 93 ? 0.839 2.919 9.019 1.00 93.44 93 ALA A O 1
ATOM 749 N N . GLU A 1 94 ? 0.289 1.293 7.588 1.00 90.44 94 GLU A N 1
ATOM 750 C CA . GLU A 1 94 ? 0.239 0.239 8.611 1.00 90.44 94 GLU A CA 1
ATOM 751 C C . GLU A 1 94 ? 1.610 -0.398 8.871 1.00 90.44 94 GLU A C 1
ATOM 753 O O . GLU A 1 94 ? 1.910 -0.810 9.992 1.00 90.44 94 GLU A O 1
ATOM 758 N N . SER A 1 95 ? 2.440 -0.521 7.834 1.00 93.25 95 SER A N 1
ATOM 759 C CA . SER A 1 95 ? 3.692 -1.277 7.897 1.00 93.25 95 SER A CA 1
ATOM 760 C C . SER A 1 95 ? 4.912 -0.390 8.134 1.00 93.25 95 SER A C 1
ATOM 762 O O . SER A 1 95 ? 5.890 -0.881 8.700 1.00 93.25 95 SER A O 1
ATOM 764 N N . PHE A 1 96 ? 4.872 0.868 7.675 1.00 94.75 96 PHE A N 1
ATOM 765 C CA . PHE A 1 96 ? 6.011 1.788 7.572 1.00 94.75 96 PHE A CA 1
ATOM 766 C C . PHE A 1 96 ? 7.248 1.136 6.931 1.00 94.75 96 PHE A C 1
ATOM 768 O O . PHE A 1 96 ? 8.386 1.370 7.342 1.00 94.75 96 PHE A O 1
ATOM 775 N N . LYS A 1 97 ? 7.029 0.249 5.951 1.00 96.88 97 LYS A N 1
ATOM 776 C CA . LYS A 1 97 ? 8.089 -0.498 5.262 1.00 96.88 97 LYS A CA 1
ATOM 777 C C . LYS A 1 97 ? 8.062 -0.243 3.768 1.00 96.88 97 LYS A C 1
ATOM 779 O O . LYS A 1 97 ? 7.009 -0.347 3.138 1.00 96.88 97 LYS A O 1
ATOM 784 N N . SER A 1 98 ? 9.247 -0.046 3.195 1.00 97.88 98 SER A N 1
ATOM 785 C CA . SER A 1 98 ? 9.436 -0.066 1.749 1.00 97.88 98 SER A CA 1
ATOM 786 C C . SER A 1 98 ? 8.976 -1.402 1.162 1.00 97.88 98 SER A C 1
ATOM 788 O O . SER A 1 98 ? 9.221 -2.465 1.740 1.00 97.88 98 SER A O 1
ATOM 790 N N . GLY A 1 99 ? 8.314 -1.371 0.009 1.00 97.25 99 GLY A N 1
ATOM 791 C CA . GLY A 1 99 ? 7.773 -2.583 -0.598 1.00 97.25 99 GLY A CA 1
ATOM 792 C C . GLY A 1 99 ? 6.829 -2.320 -1.759 1.00 97.25 99 GLY A C 1
ATOM 793 O O . GLY A 1 99 ? 6.645 -1.185 -2.189 1.00 97.25 99 GLY A O 1
ATOM 794 N N . VAL A 1 100 ? 6.238 -3.394 -2.278 1.00 97.50 100 VAL A N 1
ATOM 795 C CA . VAL A 1 100 ? 5.243 -3.320 -3.351 1.00 97.50 100 VAL A CA 1
ATOM 796 C C . VAL A 1 100 ? 3.846 -3.265 -2.746 1.00 97.50 100 VAL A C 1
ATOM 798 O O . VAL A 1 100 ? 3.480 -4.139 -1.961 1.00 97.50 100 VAL A O 1
ATOM 801 N N . TYR A 1 101 ? 3.068 -2.263 -3.145 1.00 96.12 101 TYR A N 1
ATOM 802 C CA . TYR A 1 101 ? 1.702 -2.033 -2.681 1.00 96.12 101 TYR A CA 1
ATOM 803 C C . TYR A 1 101 ? 0.762 -1.814 -3.861 1.00 96.12 101 TYR A C 1
ATOM 805 O O . TYR A 1 101 ? 1.177 -1.335 -4.914 1.00 96.12 101 TYR A O 1
ATOM 813 N N . ASN A 1 102 ? -0.517 -2.137 -3.673 1.00 94.25 102 ASN A N 1
ATOM 814 C CA . ASN A 1 102 ? -1.554 -1.808 -4.643 1.00 94.25 102 ASN A CA 1
ATOM 815 C C . ASN A 1 102 ? -2.154 -0.446 -4.307 1.00 94.25 102 ASN A C 1
ATOM 817 O O . ASN A 1 102 ? -2.670 -0.261 -3.204 1.00 94.25 102 ASN A O 1
ATOM 821 N N . ILE A 1 103 ? -2.127 0.468 -5.274 1.00 93.94 103 ILE A N 1
ATOM 822 C CA . ILE A 1 103 ? -2.790 1.769 -5.174 1.00 93.94 103 ILE A CA 1
ATOM 823 C C . ILE A 1 103 ? -3.807 1.937 -6.295 1.00 93.94 103 ILE A C 1
ATOM 825 O O . ILE A 1 103 ? -3.699 1.295 -7.338 1.00 93.94 103 ILE A O 1
ATOM 829 N N . THR A 1 104 ? -4.779 2.822 -6.103 1.00 92.69 104 THR A N 1
ATOM 830 C CA . THR A 1 104 ? -5.743 3.188 -7.146 1.00 92.69 104 THR A CA 1
ATOM 831 C C . THR A 1 104 ? -5.704 4.677 -7.407 1.00 92.69 104 THR A C 1
ATOM 833 O O . THR A 1 104 ? -5.908 5.485 -6.507 1.00 92.69 104 THR A O 1
ATOM 836 N N . LEU A 1 105 ? -5.495 5.042 -8.668 1.00 88.69 105 LEU A N 1
ATOM 837 C CA . LEU A 1 105 ? -5.560 6.426 -9.112 1.00 88.69 105 LEU A CA 1
ATOM 838 C C . LEU A 1 105 ? -6.848 6.633 -9.910 1.00 88.69 105 LEU A C 1
ATOM 840 O O . LEU A 1 105 ? -7.010 6.082 -11.003 1.00 88.69 105 LEU A O 1
ATOM 844 N N . GLU A 1 106 ? -7.751 7.460 -9.383 1.00 82.50 106 GLU A N 1
ATOM 845 C CA . GLU A 1 106 ? -9.057 7.742 -10.003 1.00 82.50 106 GLU A CA 1
ATOM 846 C C . GLU A 1 106 ? -8.930 8.229 -11.453 1.00 82.50 106 GLU A C 1
ATOM 848 O O . GLU A 1 106 ? -9.741 7.880 -12.305 1.00 82.50 106 GLU A O 1
ATOM 853 N N . LYS A 1 107 ? -7.876 8.998 -11.755 1.00 79.88 107 LYS A N 1
ATOM 854 C CA . LYS A 1 107 ? -7.649 9.584 -13.084 1.00 79.88 107 LYS A CA 1
ATOM 855 C C . LYS A 1 107 ? -7.226 8.585 -14.164 1.00 79.88 107 LYS A C 1
ATOM 857 O O . LYS A 1 107 ? -7.320 8.933 -15.336 1.00 79.88 107 LYS A O 1
ATOM 862 N N . PHE A 1 108 ? -6.725 7.404 -13.799 1.00 72.81 108 PHE A N 1
ATOM 863 C CA . PHE A 1 108 ? -6.142 6.469 -14.768 1.00 72.81 108 PHE A CA 1
ATOM 864 C C . PHE A 1 108 ? -7.090 5.334 -15.142 1.00 72.81 108 PHE A C 1
ATOM 866 O O . PHE A 1 108 ? -7.213 5.014 -16.320 1.00 72.81 108 PHE A O 1
ATOM 873 N N . SER A 1 109 ? -7.791 4.750 -14.172 1.00 69.00 109 SER A N 1
ATOM 874 C CA . SER A 1 109 ? -8.701 3.631 -14.464 1.00 69.00 109 SER A CA 1
ATOM 875 C C . SER A 1 109 ? -9.602 3.217 -13.303 1.00 69.00 109 SER A C 1
ATOM 877 O O . SER A 1 109 ? -10.455 2.353 -13.492 1.00 69.00 109 SER A O 1
ATOM 879 N N . GLY A 1 110 ? -9.400 3.750 -12.091 1.00 79.31 110 GLY A N 1
ATOM 880 C CA . GLY A 1 110 ? -10.071 3.235 -10.891 1.00 79.31 110 GLY A CA 1
ATOM 881 C C . GLY A 1 110 ? -9.719 1.774 -10.559 1.00 79.31 110 GLY A C 1
ATOM 882 O O . GLY A 1 110 ? -10.228 1.235 -9.581 1.00 79.31 110 GLY A O 1
ATOM 883 N N . THR A 1 111 ? -8.845 1.128 -11.342 1.00 88.00 111 THR A N 1
ATOM 884 C CA . THR A 1 111 ? -8.358 -0.227 -11.084 1.00 88.00 111 THR A CA 1
ATOM 885 C C . THR A 1 111 ? -7.078 -0.157 -10.257 1.00 88.00 111 THR A C 1
ATOM 887 O O . THR A 1 111 ? -6.161 0.575 -10.646 1.00 88.00 111 THR A O 1
ATOM 890 N N . PRO A 1 112 ? -6.962 -0.937 -9.171 1.00 90.94 112 PRO A N 1
ATOM 891 C CA . PRO A 1 112 ? -5.721 -1.016 -8.419 1.00 90.94 112 PRO A CA 1
ATOM 892 C C . PRO A 1 112 ? -4.570 -1.550 -9.276 1.00 90.94 112 PRO A C 1
ATOM 894 O O . PRO A 1 112 ? -4.754 -2.502 -10.036 1.00 90.94 112 PRO A O 1
ATOM 897 N N . PHE A 1 113 ? -3.381 -0.975 -9.123 1.00 92.12 113 PHE A N 1
ATOM 898 C CA . PHE A 1 113 ? -2.153 -1.463 -9.749 1.00 92.12 113 PHE A CA 1
ATOM 899 C C . PHE A 1 113 ? -0.983 -1.428 -8.763 1.00 92.12 113 PHE A C 1
ATOM 901 O O . PHE A 1 113 ? -0.979 -0.657 -7.799 1.00 92.12 113 PHE A O 1
ATOM 908 N N . ALA A 1 114 ? -0.004 -2.300 -8.999 1.00 94.88 114 ALA A N 1
ATOM 909 C CA . ALA A 1 114 ? 1.145 -2.469 -8.124 1.00 94.88 114 ALA A CA 1
ATOM 910 C C . ALA A 1 114 ? 2.195 -1.377 -8.370 1.00 94.88 114 ALA A C 1
ATOM 912 O O . ALA A 1 114 ? 2.618 -1.152 -9.504 1.00 94.88 114 ALA A O 1
ATOM 913 N N . VAL A 1 115 ? 2.656 -0.744 -7.293 1.00 95.62 115 VAL A N 1
ATOM 914 C CA . VAL A 1 115 ? 3.743 0.244 -7.289 1.00 95.62 115 VAL A CA 1
ATOM 915 C C . VAL A 1 115 ? 4.740 -0.079 -6.190 1.00 95.62 115 VAL A C 1
ATOM 917 O O . VAL A 1 115 ? 4.402 -0.739 -5.209 1.00 95.62 115 VAL A O 1
ATOM 920 N N . TYR A 1 116 ? 5.971 0.407 -6.329 1.00 97.50 116 TYR A N 1
ATOM 921 C CA . TYR A 1 116 ? 6.946 0.344 -5.247 1.00 97.50 116 TYR A CA 1
ATOM 922 C C . TYR A 1 116 ? 6.880 1.623 -4.403 1.00 97.50 116 TYR A C 1
ATOM 924 O O . TYR A 1 116 ? 7.098 2.721 -4.923 1.00 97.50 116 TYR A O 1
ATOM 932 N N . CYS A 1 117 ? 6.613 1.463 -3.109 1.00 97.56 117 CYS A N 1
ATOM 933 C CA . CYS A 1 117 ? 6.630 2.527 -2.115 1.00 97.56 117 CYS A CA 1
ATOM 934 C C . CYS A 1 117 ? 7.943 2.494 -1.334 1.00 97.56 117 CYS A C 1
ATOM 936 O O . CYS A 1 117 ? 8.386 1.427 -0.898 1.00 97.56 117 CYS A O 1
ATOM 938 N N . ASN A 1 118 ? 8.573 3.654 -1.181 1.00 97.69 118 ASN A N 1
ATOM 939 C CA . ASN A 1 118 ? 9.796 3.824 -0.410 1.00 97.69 118 ASN A CA 1
ATOM 940 C C . ASN A 1 118 ? 9.491 4.610 0.870 1.00 97.69 118 ASN A C 1
ATOM 942 O O . ASN A 1 118 ? 9.120 5.782 0.810 1.00 97.69 118 ASN A O 1
ATOM 946 N N . GLU A 1 119 ? 9.685 3.953 2.012 1.00 97.38 119 GLU A N 1
ATOM 947 C CA . GLU A 1 119 ? 9.434 4.519 3.342 1.00 97.38 119 GLU A CA 1
ATOM 948 C C . GLU A 1 119 ? 10.725 4.942 4.063 1.00 97.38 119 GLU A C 1
ATOM 950 O O . GLU A 1 119 ? 10.684 5.519 5.144 1.00 97.38 119 GLU A O 1
ATOM 955 N N . GLU A 1 120 ? 11.892 4.660 3.478 1.00 96.06 120 GLU A N 1
ATOM 956 C CA . GLU A 1 120 ? 13.194 4.888 4.123 1.00 96.06 120 GLU A CA 1
ATOM 957 C C . GLU A 1 120 ? 13.730 6.311 3.927 1.00 96.06 120 GLU A C 1
ATOM 959 O O . GLU A 1 120 ? 14.586 6.761 4.688 1.00 96.06 120 GLU A O 1
ATOM 964 N N . VAL A 1 121 ? 13.256 7.017 2.899 1.00 93.62 121 VAL A N 1
ATOM 965 C CA . VAL A 1 121 ? 13.760 8.339 2.501 1.00 93.62 121 VAL A CA 1
ATOM 966 C C . VAL A 1 121 ? 12.745 9.413 2.877 1.00 93.62 121 VAL A C 1
A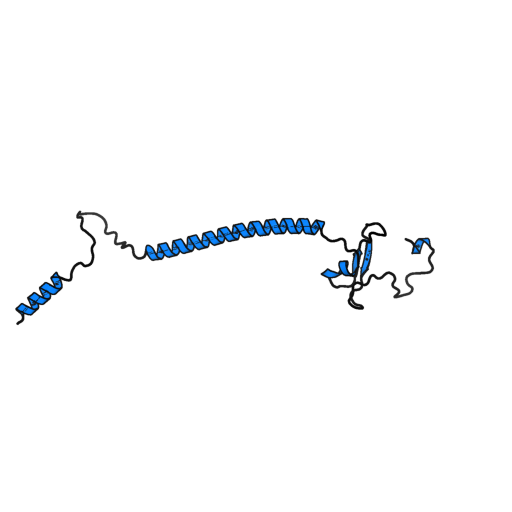TOM 968 O O . VAL A 1 121 ? 11.555 9.226 2.652 1.00 93.62 121 VAL A O 1
ATOM 971 N N . ASP A 1 122 ? 13.218 10.535 3.428 1.00 92.00 122 ASP A N 1
ATOM 972 C CA . ASP A 1 122 ? 12.454 11.769 3.668 1.00 92.00 122 ASP A CA 1
ATOM 973 C C . ASP A 1 122 ? 11.017 11.538 4.161 1.00 92.00 122 ASP A C 1
ATOM 975 O O . ASP A 1 122 ? 10.053 11.902 3.492 1.00 92.00 122 ASP A O 1
ATOM 979 N N . TYR A 1 123 ? 10.888 10.932 5.347 1.00 93.19 123 TYR A N 1
ATOM 980 C CA . TYR A 1 123 ? 9.615 10.654 6.035 1.00 93.19 123 TYR A CA 1
ATOM 981 C C . TYR A 1 123 ? 8.675 9.649 5.348 1.00 93.19 123 TYR A C 1
ATOM 983 O O . TYR A 1 123 ? 7.586 9.408 5.866 1.00 93.19 123 TYR A O 1
ATOM 991 N N . GLY A 1 124 ? 9.102 9.033 4.247 1.00 96.12 124 GLY A N 1
ATOM 992 C CA . GLY A 1 124 ? 8.361 7.981 3.565 1.00 96.12 124 GLY A CA 1
ATOM 993 C C . GLY A 1 124 ? 7.197 8.471 2.703 1.00 96.12 124 GLY A C 1
ATOM 994 O O . GLY A 1 124 ? 7.090 9.650 2.360 1.00 96.12 124 GLY A O 1
ATOM 995 N N . GLY A 1 125 ? 6.345 7.540 2.280 1.00 96.19 125 GLY A N 1
ATOM 996 C CA . GLY A 1 125 ? 5.225 7.790 1.374 1.00 96.19 125 GLY A CA 1
ATOM 997 C C . GLY A 1 125 ? 5.611 8.008 -0.092 1.00 96.19 125 GLY A C 1
ATOM 998 O O . GLY A 1 125 ? 4.774 8.444 -0.890 1.00 96.19 125 GLY A O 1
ATOM 999 N N . TRP A 1 126 ? 6.852 7.708 -0.481 1.00 97.25 126 TRP A N 1
ATOM 1000 C CA . TRP A 1 126 ? 7.345 7.971 -1.832 1.00 97.25 126 TRP A CA 1
ATOM 1001 C C . TRP A 1 126 ? 6.933 6.885 -2.818 1.00 97.25 126 TRP A C 1
ATOM 1003 O O . TRP A 1 126 ? 7.297 5.721 -2.667 1.00 97.25 126 TRP A O 1
ATOM 1013 N N . LEU A 1 127 ? 6.250 7.283 -3.892 1.00 96.19 127 LEU A N 1
ATOM 1014 C CA . LEU A 1 127 ? 5.987 6.423 -5.043 1.00 96.19 127 LEU A CA 1
ATOM 1015 C C . LEU A 1 127 ? 7.180 6.459 -6.000 1.00 96.19 127 LEU A C 1
ATOM 1017 O O . LEU A 1 127 ? 7.519 7.507 -6.555 1.00 96.19 127 LEU A O 1
ATOM 1021 N N . VAL A 1 128 ? 7.806 5.306 -6.229 1.00 96.69 128 VAL A N 1
ATOM 1022 C CA . VAL A 1 128 ? 8.937 5.191 -7.157 1.00 96.69 128 VAL A CA 1
ATOM 1023 C C . VAL A 1 128 ? 8.42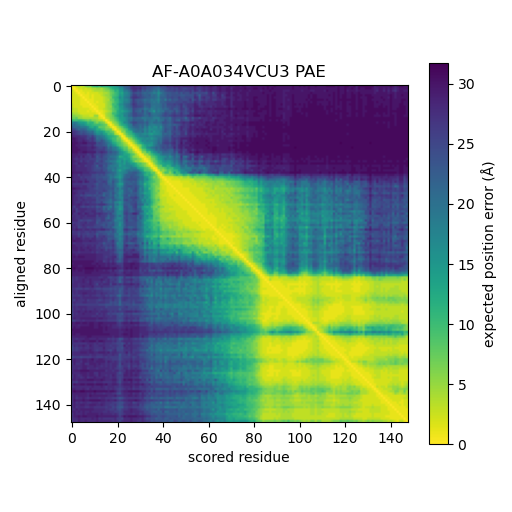7 4.958 -8.579 1.00 96.69 128 VAL A C 1
ATOM 1025 O O . VAL A 1 128 ? 7.924 3.883 -8.892 1.00 96.69 128 VAL A O 1
ATOM 1028 N N . ILE A 1 129 ? 8.590 5.956 -9.453 1.00 95.06 129 ILE A N 1
ATOM 1029 C CA . ILE A 1 129 ? 8.196 5.870 -10.875 1.00 95.06 129 ILE A CA 1
ATOM 1030 C C . ILE A 1 129 ? 9.308 5.349 -11.795 1.00 95.06 129 ILE A C 1
ATOM 1032 O O . ILE A 1 129 ? 9.038 4.916 -12.909 1.00 95.06 129 ILE A O 1
ATOM 1036 N N . GLN A 1 130 ? 10.569 5.408 -11.361 1.00 94.88 130 GLN A N 1
ATOM 1037 C CA . GLN A 1 130 ? 11.716 4.933 -12.134 1.00 94.88 130 GLN A CA 1
ATOM 1038 C C . GLN A 1 130 ? 12.868 4.583 -11.188 1.00 94.88 130 GLN A C 1
ATOM 1040 O O . GLN A 1 130 ? 13.118 5.304 -10.222 1.00 94.88 130 GLN A O 1
ATOM 1045 N N . ARG A 1 131 ? 13.574 3.480 -11.462 1.00 93.69 131 ARG A N 1
ATOM 1046 C CA . ARG A 1 131 ? 14.769 3.068 -10.717 1.00 93.69 131 ARG A CA 1
ATOM 1047 C C . ARG A 1 131 ? 15.830 2.516 -11.665 1.00 93.69 131 ARG A C 1
ATOM 1049 O O . ARG A 1 131 ? 15.540 1.631 -12.467 1.00 93.69 131 ARG A O 1
ATOM 1056 N N . ARG A 1 132 ? 17.079 2.958 -11.493 1.00 94.06 132 ARG A N 1
ATOM 1057 C CA . ARG A 1 132 ? 18.268 2.355 -12.113 1.00 94.06 132 ARG A CA 1
ATOM 1058 C C . ARG A 1 132 ? 19.277 1.950 -11.047 1.00 94.06 132 ARG A C 1
ATOM 1060 O O . ARG A 1 132 ? 19.632 2.750 -10.190 1.00 94.06 132 ARG A O 1
ATOM 1067 N N . VAL A 1 133 ? 19.711 0.694 -11.102 1.00 94.38 133 VAL A N 1
ATOM 1068 C CA . VAL A 1 133 ? 20.758 0.133 -10.221 1.00 94.38 133 VAL A CA 1
ATOM 1069 C C . VAL A 1 133 ? 21.859 -0.580 -11.001 1.00 94.38 133 VAL A C 1
ATOM 1071 O O . VAL A 1 133 ? 22.937 -0.815 -10.473 1.00 94.38 133 VAL A O 1
ATOM 1074 N N . SER A 1 134 ? 21.573 -0.944 -12.248 1.00 94.69 134 SER A N 1
ATOM 1075 C CA . SER A 1 134 ? 22.478 -1.605 -13.182 1.00 94.69 134 SER A CA 1
ATOM 1076 C C . SER A 1 134 ? 21.941 -1.411 -14.599 1.00 94.69 134 SER A C 1
ATOM 1078 O O . SER A 1 134 ? 20.785 -1.010 -14.765 1.00 94.69 134 SER A O 1
ATOM 1080 N N . ASP A 1 135 ? 22.739 -1.781 -15.595 1.00 93.44 135 ASP A N 1
ATOM 1081 C CA . ASP A 1 135 ? 22.379 -1.709 -17.017 1.00 93.44 135 ASP A CA 1
ATOM 1082 C C . ASP A 1 135 ? 21.611 -2.959 -17.496 1.00 93.44 135 ASP A C 1
ATOM 1084 O O . ASP A 1 135 ? 21.573 -3.274 -18.679 1.00 93.44 135 ASP A O 1
ATOM 1088 N N . ALA A 1 136 ? 21.001 -3.708 -16.569 1.00 95.75 136 ALA A N 1
ATOM 1089 C CA . ALA A 1 136 ? 20.270 -4.939 -16.873 1.00 95.75 136 ALA A CA 1
ATOM 1090 C C . ALA A 1 136 ? 18.959 -4.709 -17.647 1.00 95.75 136 ALA A C 1
ATOM 1092 O O . ALA A 1 136 ? 18.391 -5.651 -18.195 1.00 95.75 136 ALA A O 1
ATOM 1093 N N . VAL A 1 137 ? 18.452 -3.476 -17.654 1.00 94.12 137 VAL A N 1
ATOM 1094 C CA . VAL A 1 137 ? 17.216 -3.094 -18.336 1.00 94.12 137 VAL A CA 1
ATOM 1095 C C . VAL A 1 137 ? 17.548 -1.995 -19.330 1.00 94.12 137 VAL A C 1
ATOM 1097 O O . VAL A 1 137 ? 18.036 -0.942 -18.928 1.00 94.12 137 VAL A O 1
ATOM 1100 N N . ASP A 1 138 ? 17.248 -2.230 -20.606 1.00 93.75 138 ASP A N 1
ATOM 1101 C CA . ASP A 1 138 ? 17.378 -1.212 -21.644 1.00 93.75 138 ASP A CA 1
ATOM 1102 C C . ASP A 1 138 ? 16.248 -0.177 -21.533 1.00 93.75 138 ASP A C 1
ATOM 1104 O O . ASP A 1 138 ? 15.078 -0.527 -21.325 1.00 93.75 138 ASP A O 1
ATOM 1108 N N . PHE A 1 139 ? 16.619 1.097 -21.642 1.00 94.88 139 PHE A N 1
ATOM 1109 C CA . PHE A 1 139 ? 15.719 2.250 -21.638 1.00 94.88 139 PHE A CA 1
ATOM 1110 C C . PHE A 1 139 ? 15.614 2.910 -23.021 1.00 94.88 139 PHE A C 1
ATOM 1112 O O . PHE A 1 139 ? 14.818 3.841 -23.170 1.00 94.88 139 PHE A O 1
ATOM 1119 N N . ASP A 1 140 ? 16.367 2.447 -24.021 1.00 96.19 140 ASP A N 1
ATOM 1120 C CA . ASP A 1 140 ? 16.141 2.805 -25.421 1.00 96.19 140 ASP A CA 1
ATOM 1121 C C . ASP A 1 140 ? 14.928 2.026 -25.949 1.00 96.19 140 ASP A C 1
ATOM 1123 O O . ASP A 1 140 ? 15.030 0.927 -26.491 1.00 96.19 140 ASP A O 1
ATOM 1127 N N . ARG A 1 141 ? 13.739 2.563 -25.668 1.00 96.31 141 ARG A N 1
ATOM 1128 C CA . ARG A 1 141 ? 12.449 1.941 -25.976 1.00 96.31 141 ARG A CA 1
ATOM 1129 C C . ARG A 1 141 ? 11.582 2.864 -2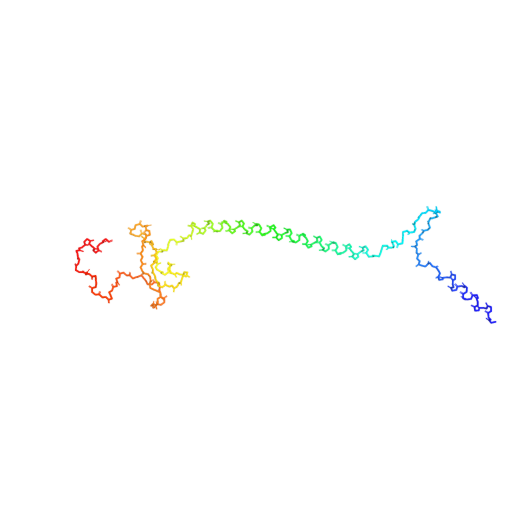6.803 1.00 96.31 141 ARG A C 1
ATOM 1131 O O . ARG A 1 141 ? 11.747 4.086 -26.775 1.00 96.31 141 ARG A O 1
ATOM 1138 N N . ASP A 1 142 ? 10.628 2.274 -27.511 1.00 97.81 142 ASP A N 1
ATOM 1139 C CA . ASP A 1 142 ? 9.676 3.047 -28.288 1.00 97.81 142 ASP A CA 1
ATOM 1140 C C . ASP A 1 142 ? 8.628 3.747 -27.399 1.00 97.81 142 ASP A C 1
ATOM 1142 O O . ASP A 1 142 ? 8.561 3.593 -26.177 1.00 97.81 142 ASP A O 1
ATOM 1146 N N . TRP A 1 143 ? 7.799 4.578 -28.029 1.00 96.94 143 TRP A N 1
ATOM 1147 C CA . TRP A 1 143 ? 6.753 5.314 -27.323 1.00 96.94 143 TRP A CA 1
ATOM 1148 C C . TRP A 1 143 ? 5.691 4.404 -26.695 1.00 96.94 143 TRP A C 1
ATOM 1150 O O . TRP A 1 143 ? 5.125 4.744 -25.655 1.00 96.94 143 TRP A O 1
ATOM 1160 N N . LEU A 1 144 ? 5.382 3.278 -27.338 1.00 97.25 144 LEU A N 1
ATOM 1161 C CA . LEU A 1 144 ? 4.332 2.386 -26.872 1.00 97.25 144 LEU A CA 1
ATOM 1162 C C . LEU A 1 144 ? 4.759 1.704 -25.568 1.00 97.25 144 LEU A C 1
ATOM 1164 O O . LEU A 1 144 ? 3.951 1.632 -24.644 1.00 97.25 144 LEU A O 1
ATOM 1168 N N . ASP A 1 145 ? 6.025 1.303 -25.469 1.00 95.75 145 ASP A N 1
ATOM 1169 C CA . ASP A 1 145 ? 6.615 0.728 -24.259 1.00 95.75 145 ASP A CA 1
ATOM 1170 C C . ASP A 1 145 ? 6.600 1.690 -23.066 1.00 95.75 145 ASP A C 1
ATOM 1172 O O . ASP A 1 145 ? 6.388 1.259 -21.939 1.00 95.75 145 ASP A O 1
ATOM 1176 N N . TYR A 1 146 ? 6.827 2.988 -23.290 1.00 94.62 146 TYR A N 1
ATOM 1177 C CA . TYR A 1 146 ? 6.793 3.991 -22.217 1.00 94.62 146 TYR A CA 1
ATOM 1178 C C . TYR A 1 146 ? 5.379 4.409 -21.806 1.00 94.62 146 TYR A C 1
ATOM 1180 O O . TYR A 1 146 ? 5.179 4.893 -20.692 1.00 94.62 146 TYR A O 1
ATOM 1188 N N . LYS A 1 147 ? 4.412 4.311 -22.723 1.00 92.25 147 LYS A N 1
ATOM 1189 C CA . LYS A 1 147 ? 3.027 4.724 -22.481 1.00 92.25 147 LYS A CA 1
ATOM 1190 C C . LYS A 1 147 ? 2.249 3.704 -21.642 1.00 92.25 147 LYS A C 1
ATOM 1192 O O . LYS A 1 147 ? 1.343 4.115 -20.914 1.00 92.25 147 LYS A O 1
ATOM 1197 N N . ASN A 1 148 ? 2.522 2.418 -21.845 1.00 85.69 148 ASN A N 1
ATOM 1198 C CA . ASN A 1 148 ? 1.806 1.306 -21.214 1.00 85.69 148 ASN A CA 1
ATOM 1199 C C . ASN A 1 148 ? 2.354 0.990 -19.820 1.00 85.69 148 ASN A C 1
ATOM 1201 O O . ASN A 1 148 ? 1.538 0.520 -18.997 1.00 85.69 148 ASN A O 1
#

Solvent-accessible surface area (backbone atoms only — not comparable to full-atom values): 9295 Å² total; per-residue (Å²): 118,70,69,60,54,52,51,52,49,50,49,49,61,67,69,68,65,74,99,63,92,73,84,89,80,92,82,86,87,79,79,91,76,81,74,70,86,80,52,60,67,59,51,50,52,50,49,54,52,48,56,54,48,51,54,47,50,54,50,50,52,54,52,49,55,53,49,51,56,50,48,54,55,47,51,57,52,43,68,76,55,57,69,76,22,63,41,35,48,61,56,30,64,87,70,69,50,59,44,79,43,62,30,30,46,76,91,79,69,64,55,69,45,81,42,44,26,41,35,87,55,88,92,26,41,37,70,60,90,77,89,85,91,65,85,87,63,86,79,92,65,58,71,68,72,74,71,108

Nearest PDB structures (foldseek):
  2jhh-assembly2_F  TM=9.184E-01  e=6.087E-04  Homo sapiens
  8fna-assembly1_A  TM=8.823E-01  e=8.394E-03  Homo sapiens
  8fnb-assembly2_B  TM=8.866E-01  e=8.949E-03  Homo sapiens
  5r5u-assembly1_A  TM=8.948E-01  e=1.017E-02  Homo sapiens
  8fn8-assembly1_A  TM=8.923E-01  e=1.084E-02  Homo sapiens

pLDDT: mean 79.43, std 20.21, range [30.86, 97.88]

InterPro domains:
  IPR002181 Fibrinogen, alpha/beta/gamma chain, C-terminal globular domain [PF00147] (96-147)
  IPR002181 Fibrinogen, alpha/beta/gamma chain, C-terminal globular domain [PS51406] (79-148)
  IPR014716 Fibrinogen, alpha/beta/gamma chain, C-terminal globular, subdomain 1 [G3DSA:3.90.215.10] (41-148)
  IPR036056 Fibrinogen-like, C-terminal [SSF56496] (84-148)
  IPR037579 Fibrinogen/angiopoietin-like [PTHR47221] (68-148)

Sequence (148 aa):
MLRYILFLLLHYLLWFPTKNVCSEALDSSTIYDYNCDVQIDVVKTFIQKLEAVQKREDDILAQMSVIETKLQSVEEQQSVRKSVSSSCLEAAAESFKSGVYNITLEKFSGTPFAVYCNEEVDYGGWLVIQRRVSDAVDFDRDWLDYKN

Mean predicted aligned error: 17.69 Å

Organism: Bactrocera dorsalis (NCBI:txid27457)

Secondary structure (DSSP, 8-state):
-HHHHHHHHHHHHHHSS------------S--------SHHHHHHHHHHHHHHHHHHHHHHHHHHHHHHHHHHHHHHHHHT-----SHHHHTTTT---EEEEE--TTTTS--EEEEEE-SSTTS-EEES---SSTTS-----HHHHH-

Foldseek 3Di:
DVVVVVVVVVVVVVVPPDPPDDDDDDDDDDDDPPCPVDDPPVVVVVVVVVVVVVVVVVVVVVVVVVVVVVVVVVVVVVVVVPPQAAFLCRQCVVPLDWDWGWHAHPVPPRDTDIFTWDNPPDNTRDTDPDDDDDPPDDPPDDPVVVVD